Protein AF-A0A418REI9-F1 (afdb_monomer)

Structure (mmCIF, N/CA/C/O backbone):
data_AF-A0A418REI9-F1
#
_entry.id   AF-A0A418REI9-F1
#
loop_
_atom_site.group_PDB
_atom_site.id
_atom_site.type_symbol
_atom_site.label_atom_id
_atom_site.label_alt_id
_atom_site.label_comp_id
_atom_site.label_asym_id
_atom_site.label_entity_id
_atom_site.label_seq_id
_atom_site.pdbx_PDB_ins_code
_atom_site.Cartn_x
_atom_site.Cartn_y
_atom_site.Cartn_z
_atom_site.occupancy
_atom_site.B_iso_or_equiv
_atom_site.auth_seq_id
_atom_site.auth_comp_id
_atom_site.auth_asym_id
_atom_site.auth_atom_id
_atom_site.pdbx_PDB_model_num
ATOM 1 N N . MET A 1 1 ? 39.848 -43.692 53.794 1.00 42.53 1 MET A N 1
ATOM 2 C CA . MET A 1 1 ? 39.653 -43.831 52.337 1.00 42.53 1 MET A CA 1
ATOM 3 C C . MET A 1 1 ? 38.188 -43.567 52.005 1.00 42.53 1 MET A C 1
ATOM 5 O O . MET A 1 1 ? 37.319 -44.124 52.658 1.00 42.53 1 MET A O 1
ATOM 9 N N . THR A 1 2 ? 37.968 -42.652 51.052 1.00 46.50 2 THR A N 1
ATOM 10 C CA . THR A 1 2 ? 36.776 -42.473 50.189 1.00 46.50 2 THR A CA 1
ATOM 11 C C . THR A 1 2 ? 35.402 -42.199 50.816 1.00 46.50 2 THR A C 1
ATOM 13 O O . THR A 1 2 ? 34.506 -43.036 50.828 1.00 46.50 2 THR A O 1
ATOM 16 N N . ARG A 1 3 ? 35.209 -40.922 51.183 1.00 52.53 3 ARG A N 1
ATOM 17 C CA . ARG A 1 3 ? 33.958 -40.182 50.931 1.00 52.53 3 ARG A CA 1
ATOM 18 C C . ARG A 1 3 ? 33.770 -39.962 49.418 1.00 52.53 3 ARG A C 1
ATOM 20 O O . ARG A 1 3 ? 34.757 -39.899 48.692 1.00 52.53 3 ARG A O 1
ATOM 27 N N . ALA A 1 4 ? 32.522 -39.690 49.030 1.00 51.56 4 ALA A N 1
ATOM 28 C CA . ALA A 1 4 ? 32.040 -39.174 47.740 1.00 51.56 4 ALA A CA 1
ATOM 29 C C . ALA A 1 4 ? 31.560 -40.230 46.737 1.00 51.56 4 ALA A C 1
ATOM 31 O O . ALA A 1 4 ? 32.375 -40.956 46.179 1.00 51.56 4 ALA A O 1
ATOM 32 N N . ARG A 1 5 ? 30.244 -40.212 46.450 1.00 54.03 5 ARG A N 1
ATOM 33 C CA . ARG A 1 5 ? 29.691 -40.243 45.072 1.00 54.03 5 ARG A CA 1
ATOM 34 C C . ARG A 1 5 ? 28.157 -40.233 44.943 1.00 54.03 5 ARG A C 1
ATOM 36 O O . ARG A 1 5 ? 27.676 -40.532 43.861 1.00 54.03 5 ARG A O 1
ATOM 43 N N . LEU A 1 6 ? 27.368 -39.838 45.950 1.00 49.56 6 LEU A N 1
ATOM 44 C CA . LEU A 1 6 ? 25.900 -39.896 45.806 1.00 49.56 6 LEU A CA 1
ATOM 45 C C . LEU A 1 6 ? 25.127 -38.655 46.285 1.00 49.56 6 LEU A C 1
ATOM 47 O O . LEU A 1 6 ? 24.061 -38.775 46.867 1.00 49.56 6 LEU A O 1
ATOM 51 N N . THR A 1 7 ? 25.646 -37.450 46.044 1.00 49.22 7 THR A N 1
ATOM 52 C CA . THR A 1 7 ? 24.930 -36.190 46.371 1.00 49.22 7 THR A CA 1
ATOM 53 C C . THR A 1 7 ? 25.126 -35.072 45.339 1.00 49.22 7 THR A C 1
ATOM 55 O O . THR A 1 7 ? 24.867 -33.908 45.619 1.00 49.22 7 THR A O 1
ATOM 58 N N . ARG A 1 8 ? 25.574 -35.391 44.116 1.00 50.50 8 ARG A N 1
ATOM 59 C CA . ARG A 1 8 ? 25.941 -34.388 43.091 1.00 50.50 8 ARG A CA 1
ATOM 60 C C . ARG A 1 8 ? 25.057 -34.358 41.840 1.00 50.50 8 ARG A C 1
ATOM 62 O O . ARG A 1 8 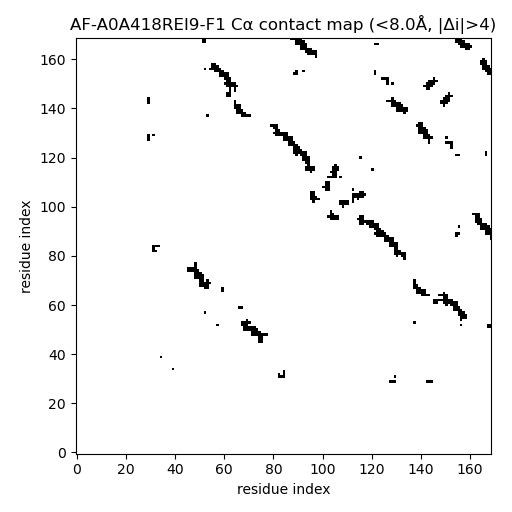? 25.503 -33.876 40.809 1.00 50.50 8 ARG A O 1
ATOM 69 N N . LEU A 1 9 ? 23.816 -34.836 41.913 1.00 48.09 9 LEU A N 1
ATOM 70 C CA . LEU A 1 9 ? 22.887 -34.757 40.772 1.00 48.09 9 LEU A CA 1
ATOM 71 C C . LEU A 1 9 ? 21.647 -33.887 41.018 1.00 48.09 9 LEU A C 1
ATOM 73 O O . LEU A 1 9 ? 20.873 -33.691 40.091 1.00 48.09 9 LEU A O 1
ATOM 77 N N . LEU A 1 10 ? 21.473 -33.307 42.213 1.00 49.09 10 LEU A N 1
ATOM 78 C CA . LEU A 1 10 ? 20.250 -32.568 42.554 1.00 49.09 10 LEU A CA 1
ATOM 79 C C . LEU A 1 10 ? 20.277 -31.021 42.508 1.00 49.09 10 LEU A C 1
ATOM 81 O O . LEU A 1 10 ? 19.183 -30.467 42.557 1.00 49.09 10 LEU A O 1
ATOM 85 N N . PRO A 1 11 ? 21.398 -30.271 42.370 1.00 47.00 11 PRO A N 1
ATOM 86 C CA . PRO A 1 11 ? 21.296 -28.809 42.279 1.00 47.00 11 PRO A CA 1
ATOM 87 C C . PRO A 1 11 ? 21.265 -28.273 40.835 1.00 47.00 11 PRO A C 1
ATOM 89 O O . PRO A 1 11 ? 21.085 -27.077 40.639 1.00 47.00 11 PRO A O 1
ATOM 92 N N . ALA A 1 12 ? 21.432 -29.119 39.812 1.00 48.00 12 ALA A N 1
ATOM 93 C CA . ALA A 1 12 ? 21.588 -28.659 38.426 1.00 48.00 12 ALA A CA 1
ATOM 94 C C . ALA A 1 12 ? 20.270 -28.492 37.639 1.00 48.00 12 ALA A C 1
ATOM 96 O O . ALA A 1 12 ? 20.302 -27.993 36.518 1.00 48.00 12 ALA A O 1
ATOM 97 N N . LEU A 1 13 ? 19.116 -28.885 38.195 1.00 48.16 13 LEU A N 1
ATOM 98 C CA . LEU A 1 13 ? 17.831 -28.784 37.485 1.00 48.16 13 LEU A CA 1
ATOM 99 C C . LEU A 1 13 ? 17.044 -27.495 37.787 1.00 48.16 13 LEU A C 1
ATOM 101 O O . LEU A 1 13 ? 16.195 -27.108 36.989 1.00 48.16 13 LEU A O 1
ATOM 105 N N . LEU A 1 14 ? 17.326 -26.804 38.899 1.00 46.84 14 LEU A N 1
ATOM 106 C CA . LEU A 1 14 ? 16.552 -25.626 39.316 1.00 46.84 14 LEU A CA 1
ATOM 107 C C . LEU A 1 14 ? 16.872 -24.289 38.609 1.00 46.84 14 LEU A C 1
ATOM 109 O O . LEU A 1 14 ? 15.955 -23.471 38.553 1.00 46.84 14 LEU A O 1
ATOM 113 N N . PRO A 1 15 ? 18.059 -24.016 38.021 1.00 47.47 15 PRO A N 1
ATOM 114 C CA . PRO A 1 15 ? 18.243 -22.770 37.273 1.00 47.47 15 PRO A CA 1
ATOM 115 C C . PRO A 1 15 ? 17.702 -22.851 35.833 1.00 47.47 15 PRO A C 1
ATOM 117 O O . PRO A 1 15 ? 17.542 -21.821 35.186 1.00 47.47 15 PRO A O 1
ATOM 120 N N . SER A 1 16 ? 17.362 -24.048 35.337 1.00 49.47 16 SER A N 1
ATOM 121 C CA . SER A 1 16 ? 16.859 -24.242 33.965 1.00 49.47 16 SER A CA 1
ATOM 122 C C . SER A 1 16 ? 15.339 -24.069 33.835 1.00 49.47 16 SER A C 1
ATOM 124 O O . SER A 1 16 ? 14.836 -23.939 32.724 1.00 49.47 16 SER A O 1
ATOM 126 N N . LEU A 1 17 ? 14.598 -24.036 34.953 1.00 47.28 17 LEU A N 1
ATOM 127 C CA . LEU A 1 17 ? 13.132 -23.907 34.957 1.00 47.28 17 LEU A CA 1
ATOM 128 C C . LEU A 1 17 ? 12.639 -22.450 35.077 1.00 47.28 17 LEU A C 1
ATOM 130 O O . LEU A 1 17 ? 11.457 -22.194 34.884 1.00 47.28 17 LEU A O 1
ATOM 134 N N . MET A 1 18 ? 13.521 -21.482 35.360 1.00 49.53 18 MET A N 1
ATOM 135 C CA . MET A 1 18 ? 13.133 -20.069 35.528 1.00 49.53 18 MET A CA 1
ATOM 136 C C . MET A 1 18 ? 13.389 -19.177 34.302 1.00 49.53 18 MET A C 1
ATOM 138 O O . MET A 1 18 ? 12.994 -18.015 34.314 1.00 49.53 18 MET A O 1
ATOM 142 N N . LEU A 1 19 ? 13.982 -19.700 33.221 1.00 47.66 19 LEU A N 1
ATOM 143 C CA . LEU A 1 19 ? 14.200 -18.935 31.980 1.00 47.66 19 LEU A CA 1
ATOM 144 C C . LEU A 1 19 ? 13.020 -19.022 30.988 1.00 47.66 19 LEU A C 1
ATOM 146 O O . LEU A 1 19 ? 13.070 -18.439 29.911 1.00 47.66 19 LEU A O 1
ATOM 150 N N . SER A 1 20 ? 11.938 -19.725 31.337 1.00 45.47 20 SER A N 1
ATOM 151 C CA . SER A 1 20 ? 10.778 -19.936 30.458 1.00 45.47 20 SER A CA 1
ATOM 152 C C . SER A 1 20 ? 9.572 -19.024 30.736 1.00 45.47 20 SER A C 1
ATOM 154 O O . SER A 1 20 ? 8.597 -19.088 29.993 1.00 45.47 20 SER A O 1
ATOM 156 N N . LEU A 1 21 ? 9.616 -18.135 31.740 1.00 51.16 21 LEU A N 1
ATOM 157 C CA . LEU A 1 21 ? 8.479 -17.260 32.102 1.00 51.16 21 LEU A CA 1
ATOM 158 C C . LEU A 1 21 ? 8.461 -15.877 31.410 1.00 51.16 21 LEU A C 1
ATOM 160 O O . LEU A 1 21 ? 7.684 -15.008 31.791 1.00 51.16 21 LEU A O 1
ATOM 164 N N . GLY A 1 22 ? 9.296 -15.650 30.393 1.00 52.91 22 GLY A N 1
ATOM 165 C CA . GLY A 1 22 ? 9.504 -14.314 29.813 1.00 52.91 22 GLY A CA 1
ATOM 166 C C . GLY A 1 22 ? 8.855 -14.023 28.458 1.00 52.91 22 GLY A C 1
ATOM 167 O O . GLY A 1 22 ? 9.092 -12.948 27.916 1.00 52.91 22 GLY A O 1
ATOM 168 N N . LEU A 1 23 ? 8.083 -14.937 27.868 1.00 54.94 23 LEU A N 1
ATOM 169 C CA . LEU A 1 23 ? 7.490 -14.701 26.549 1.00 54.94 23 LEU A CA 1
ATOM 170 C C . LEU A 1 23 ? 5.994 -14.411 26.689 1.00 54.94 23 LEU A C 1
ATOM 172 O O . LEU A 1 23 ? 5.218 -15.351 26.871 1.00 54.94 23 LEU A O 1
ATOM 176 N N . PRO A 1 24 ? 5.534 -13.156 26.525 1.00 48.47 24 PRO A N 1
ATOM 177 C CA . PRO A 1 24 ? 4.168 -12.941 26.091 1.00 48.47 24 PRO A CA 1
ATOM 178 C C . PRO A 1 24 ? 4.073 -13.448 24.646 1.00 48.47 24 PRO A C 1
ATOM 180 O O . PRO A 1 24 ? 4.185 -12.688 23.688 1.00 48.47 24 PRO A O 1
ATOM 183 N N . ALA A 1 25 ? 3.865 -14.753 24.472 1.00 51.84 25 ALA A N 1
ATOM 184 C CA . ALA A 1 25 ? 3.440 -15.334 23.205 1.00 51.84 25 ALA A CA 1
ATOM 185 C C . ALA A 1 25 ? 1.951 -15.025 23.002 1.00 51.84 25 ALA A C 1
ATOM 187 O O . ALA A 1 25 ? 1.102 -15.909 22.920 1.00 51.84 25 ALA A O 1
ATOM 188 N N . ALA A 1 26 ? 1.618 -13.737 22.937 1.00 52.72 26 ALA A N 1
ATOM 189 C CA . ALA A 1 26 ? 0.337 -13.294 22.434 1.00 52.72 26 ALA A CA 1
ATOM 190 C C . ALA A 1 26 ? 0.407 -13.356 20.904 1.00 52.72 26 ALA A C 1
ATOM 192 O O . ALA A 1 26 ? 0.491 -12.332 20.229 1.00 52.72 26 ALA A O 1
ATOM 193 N N . ALA A 1 27 ? 0.360 -14.570 20.350 1.00 48.25 27 ALA A N 1
ATOM 194 C CA . ALA A 1 27 ? -0.116 -14.760 18.988 1.00 48.25 27 ALA A CA 1
ATOM 195 C C . ALA A 1 27 ? -1.613 -14.415 18.997 1.00 48.25 27 ALA A C 1
ATOM 197 O O . ALA A 1 27 ? -2.473 -15.289 19.029 1.00 48.25 27 ALA A O 1
ATOM 198 N N . GLN A 1 28 ? -1.934 -13.122 19.094 1.00 54.09 28 GLN A N 1
ATOM 199 C CA . GLN A 1 28 ? -3.308 -12.673 18.966 1.00 54.09 28 GLN A CA 1
ATOM 200 C C . GLN A 1 28 ? -3.672 -12.886 17.511 1.00 54.09 28 GLN A C 1
ATOM 202 O O . GLN A 1 28 ? -3.188 -12.182 16.623 1.00 54.09 28 GLN A O 1
ATOM 207 N N . THR A 1 29 ? -4.478 -13.914 17.265 1.00 55.50 29 THR A N 1
ATOM 208 C CA . THR A 1 29 ? -5.113 -14.099 15.975 1.00 55.50 29 THR A CA 1
ATOM 209 C C . THR A 1 29 ? -5.794 -12.780 15.641 1.00 55.50 29 THR A C 1
ATOM 211 O O . THR A 1 29 ? -6.635 -12.307 16.405 1.00 55.50 29 THR A O 1
ATOM 214 N N . ILE A 1 30 ? -5.409 -12.165 14.520 1.00 58.84 30 ILE A N 1
ATOM 215 C CA . ILE A 1 30 ? -6.208 -11.104 13.905 1.00 58.84 30 ILE A CA 1
ATOM 216 C C . ILE A 1 30 ? -7.464 -11.790 13.395 1.00 58.84 30 ILE A C 1
ATOM 218 O O . ILE A 1 30 ? -7.576 -12.151 12.225 1.00 58.84 30 ILE A O 1
ATOM 222 N N . CYS A 1 31 ? -8.367 -12.082 14.317 1.00 58.59 31 CYS A N 1
ATOM 223 C CA . CYS A 1 31 ? -9.742 -12.319 13.986 1.00 58.59 31 CYS A CA 1
ATOM 224 C C . CYS A 1 31 ? -10.298 -10.922 13.763 1.00 58.59 31 CYS A C 1
ATOM 226 O O . CYS A 1 31 ? -10.528 -10.169 14.709 1.00 58.59 31 CYS A O 1
ATOM 228 N N . ALA A 1 32 ? -10.495 -10.565 12.498 1.00 52.31 32 ALA A N 1
ATOM 229 C CA . ALA A 1 32 ? -11.594 -9.667 12.214 1.00 52.31 32 ALA A CA 1
ATOM 230 C C . ALA A 1 32 ? -12.849 -10.248 12.874 1.00 52.31 32 ALA A C 1
ATOM 232 O O . ALA A 1 32 ? -12.970 -11.469 13.003 1.00 52.31 32 ALA A O 1
ATOM 233 N N . GLN A 1 33 ? -13.785 -9.395 13.260 1.00 61.97 33 GLN A N 1
ATOM 234 C CA . GLN A 1 33 ? -15.138 -9.833 13.561 1.00 61.97 33 GLN A CA 1
ATOM 235 C C . GLN A 1 33 ? -15.965 -9.585 12.293 1.00 61.97 33 GLN A C 1
ATOM 237 O O . GLN A 1 33 ? -16.669 -8.573 12.222 1.00 61.97 33 GLN A O 1
ATOM 242 N N . PRO A 1 34 ? -15.818 -10.411 11.228 1.00 54.28 34 PRO A N 1
ATOM 243 C CA . PRO A 1 34 ? -16.649 -10.258 10.047 1.00 54.2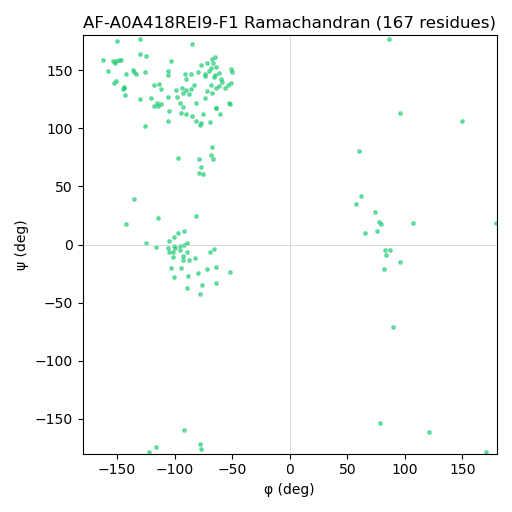8 34 PRO A CA 1
ATOM 244 C C . PRO A 1 34 ? -18.103 -10.334 10.500 1.00 54.28 34 PRO A C 1
ATOM 246 O O . PRO A 1 34 ? -18.453 -11.178 11.324 1.00 54.28 34 PRO A O 1
ATOM 249 N N . ALA A 1 35 ? -18.922 -9.411 9.998 1.00 53.28 35 ALA A N 1
ATOM 250 C CA . ALA A 1 35 ? -20.306 -9.253 10.426 1.00 53.28 35 ALA A CA 1
ATOM 251 C C . ALA A 1 35 ? -20.481 -8.883 11.915 1.00 53.28 35 ALA A C 1
ATOM 253 O O . ALA A 1 35 ? -21.418 -9.353 12.555 1.00 53.28 35 ALA A O 1
ATOM 254 N N . ALA A 1 36 ? -19.667 -7.974 12.474 1.00 54.78 36 ALA A N 1
ATOM 255 C CA . ALA A 1 36 ? -19.993 -7.341 13.763 1.00 54.78 36 ALA A CA 1
ATOM 256 C C . ALA A 1 36 ? -21.415 -6.728 13.787 1.00 54.78 36 ALA A C 1
ATOM 258 O O . ALA A 1 36 ? -22.022 -6.616 14.847 1.00 54.78 36 ALA A O 1
ATOM 259 N N . THR A 1 37 ? -21.959 -6.394 12.612 1.00 57.28 37 THR A N 1
ATOM 260 C CA . THR A 1 37 ? -23.332 -5.920 12.383 1.00 57.28 37 THR A CA 1
ATOM 261 C C . THR A 1 37 ? -24.297 -6.994 11.847 1.00 57.28 37 THR A C 1
ATOM 263 O O . THR A 1 37 ? -25.444 -6.680 11.540 1.00 57.28 37 THR A O 1
ATOM 266 N N . GLY A 1 38 ? -23.878 -8.261 11.756 1.00 63.03 38 GLY A N 1
ATOM 267 C CA . GLY A 1 38 ? -24.662 -9.374 11.205 1.00 63.03 38 GLY A CA 1
ATOM 268 C C . GLY A 1 38 ? -24.561 -9.536 9.681 1.00 63.03 38 GLY A C 1
ATOM 269 O O . GLY A 1 38 ? -23.892 -8.766 8.989 1.00 63.03 38 GLY A O 1
ATOM 270 N N . ASN A 1 39 ? -25.203 -10.583 9.146 1.00 68.44 39 ASN A N 1
ATOM 271 C CA . ASN A 1 39 ? -25.322 -10.776 7.699 1.00 68.44 39 ASN A CA 1
ATOM 272 C C . ASN A 1 39 ? -26.141 -9.628 7.103 1.00 68.44 39 ASN A C 1
ATOM 274 O O . ASN A 1 39 ? -27.327 -9.484 7.397 1.00 68.44 39 ASN A O 1
ATOM 278 N N . VAL A 1 40 ? -25.525 -8.849 6.219 1.00 69.50 40 VAL A N 1
ATOM 279 C CA . VAL A 1 40 ? -26.229 -7.800 5.484 1.00 69.50 40 VAL A CA 1
ATOM 280 C C . VAL A 1 40 ? -26.876 -8.436 4.252 1.00 69.50 40 VAL A C 1
ATOM 282 O O . VAL A 1 40 ? -26.187 -8.895 3.341 1.00 69.50 40 VAL A O 1
ATOM 285 N N . GLY A 1 41 ? -28.207 -8.522 4.242 1.00 77.38 41 GLY A N 1
ATOM 286 C CA . GLY A 1 41 ? -28.976 -8.922 3.062 1.00 77.38 41 GLY A CA 1
ATOM 287 C C . GLY A 1 41 ? -29.077 -7.780 2.047 1.00 77.38 41 GLY A C 1
ATOM 288 O O . GLY A 1 41 ? -29.009 -6.612 2.418 1.00 77.38 41 GLY A O 1
ATOM 289 N N . GLY A 1 42 ? -29.256 -8.104 0.763 1.00 79.19 42 GLY A N 1
ATOM 290 C CA . GLY A 1 42 ? -29.500 -7.090 -0.273 1.00 79.19 42 GLY A CA 1
ATOM 291 C C . GLY A 1 42 ? -28.273 -6.266 -0.676 1.00 79.19 42 GLY A C 1
ATOM 292 O O . GLY A 1 42 ? -28.425 -5.128 -1.109 1.00 79.19 42 GLY A O 1
ATOM 293 N N . LEU A 1 43 ? -27.061 -6.819 -0.549 1.00 80.00 43 LEU A N 1
ATOM 294 C CA . LEU A 1 43 ? -25.847 -6.182 -1.065 1.00 80.00 43 LEU A CA 1
ATOM 295 C C . LEU A 1 43 ? -25.951 -6.010 -2.588 1.00 80.00 43 LEU A C 1
ATOM 297 O O . LEU A 1 43 ? -25.926 -6.983 -3.341 1.00 80.00 43 LEU A O 1
ATOM 301 N N . THR A 1 44 ? -26.044 -4.764 -3.041 1.00 82.56 44 THR A N 1
ATOM 302 C CA . THR A 1 44 ? -26.033 -4.394 -4.461 1.00 82.56 44 THR A CA 1
ATOM 303 C C . THR A 1 44 ? -24.945 -3.361 -4.725 1.00 82.56 44 THR A C 1
ATOM 305 O O . THR A 1 44 ? -24.675 -2.516 -3.874 1.00 82.56 44 THR A O 1
ATOM 308 N N . GLY A 1 45 ? -24.354 -3.376 -5.920 1.00 86.44 45 GLY A N 1
ATOM 309 C CA . GLY A 1 45 ? -23.329 -2.404 -6.307 1.00 86.44 45 GLY A CA 1
ATOM 310 C C . GLY A 1 45 ? -21.942 -2.704 -5.725 1.00 86.44 45 GLY A C 1
ATOM 311 O O . GLY A 1 45 ? -21.583 -3.857 -5.496 1.00 86.44 45 GLY A O 1
ATOM 312 N N . VAL A 1 46 ? -21.124 -1.661 -5.548 1.00 86.38 46 VAL A N 1
ATOM 313 C CA . VAL A 1 46 ? -19.754 -1.779 -5.021 1.00 86.38 46 VAL A CA 1
ATOM 3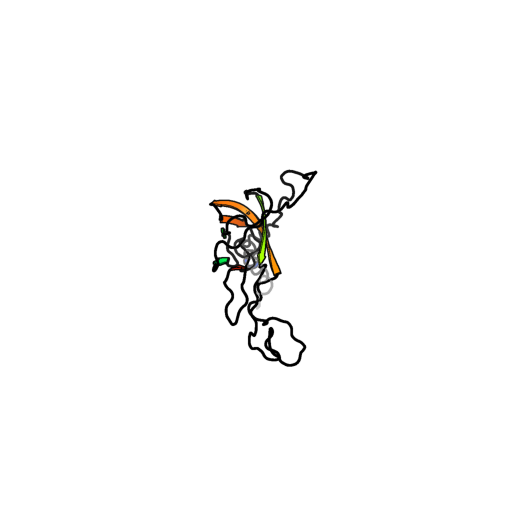14 C C . VAL A 1 46 ? -19.787 -1.643 -3.503 1.00 86.38 46 VAL A C 1
ATOM 316 O O . VAL A 1 46 ? -20.077 -0.567 -2.993 1.00 86.38 46 VAL A O 1
ATOM 319 N N . VAL A 1 47 ? -19.473 -2.729 -2.799 1.00 87.44 47 VAL A N 1
ATOM 320 C CA . VAL A 1 47 ? -19.621 -2.816 -1.336 1.00 87.44 47 VAL A CA 1
ATOM 321 C C . VAL A 1 47 ? -18.396 -2.334 -0.554 1.00 87.44 47 VAL A C 1
ATOM 323 O O . VAL A 1 47 ? -18.537 -1.859 0.566 1.00 87.44 47 VAL A O 1
ATOM 326 N N . ASN A 1 48 ? -17.197 -2.418 -1.135 1.00 88.75 48 ASN A N 1
ATOM 327 C CA . ASN A 1 48 ? -15.967 -1.942 -0.503 1.00 88.75 48 ASN A CA 1
ATOM 328 C C . ASN A 1 48 ? -15.679 -0.487 -0.876 1.00 88.75 48 ASN A C 1
ATOM 330 O O . ASN A 1 48 ? -15.923 -0.069 -2.010 1.00 88.75 48 ASN A O 1
ATOM 334 N N . THR A 1 49 ? -15.091 0.252 0.059 1.00 92.38 49 THR A N 1
ATOM 335 C CA . THR A 1 49 ? -14.493 1.569 -0.182 1.00 92.38 49 THR A CA 1
ATOM 336 C C . THR A 1 49 ? -13.007 1.395 -0.501 1.00 92.38 49 THR A C 1
ATOM 338 O O . THR A 1 49 ? -12.298 0.693 0.218 1.00 92.38 49 THR A O 1
ATOM 341 N N . TYR A 1 50 ? -12.527 2.015 -1.578 1.00 93.62 50 TYR A N 1
ATOM 342 C CA . TYR A 1 50 ? -11.145 1.899 -2.045 1.00 93.62 50 TYR A CA 1
ATOM 343 C C . TYR A 1 50 ? -10.412 3.225 -1.865 1.00 93.62 50 TYR A C 1
ATOM 345 O O . TYR A 1 50 ? -10.791 4.250 -2.446 1.00 93.62 50 TYR A O 1
ATOM 353 N N . TYR A 1 51 ? -9.331 3.170 -1.097 1.00 94.94 51 TYR A N 1
ATOM 354 C CA . TYR A 1 51 ? -8.458 4.297 -0.804 1.00 94.94 51 TYR A CA 1
ATOM 355 C C . TYR A 1 51 ? -7.098 4.065 -1.472 1.00 94.94 51 TYR A C 1
ATOM 357 O O . TYR A 1 51 ? -6.584 2.954 -1.382 1.00 94.94 51 TYR A O 1
ATOM 365 N N . PRO A 1 52 ? -6.524 5.062 -2.163 1.00 95.62 52 PRO A N 1
ATOM 366 C CA . PRO A 1 52 ? -5.156 4.996 -2.656 1.00 95.62 52 PRO A CA 1
ATOM 367 C C . PRO A 1 52 ? -4.169 5.439 -1.565 1.00 95.62 52 PRO A C 1
ATOM 369 O O . PRO A 1 52 ? -4.565 6.018 -0.552 1.00 95.62 52 PRO A O 1
ATOM 372 N N . ALA A 1 53 ? -2.873 5.282 -1.818 1.00 95.88 53 ALA A N 1
ATOM 373 C CA . ALA A 1 53 ? -1.831 5.988 -1.079 1.00 95.88 53 ALA A CA 1
ATOM 374 C C . ALA A 1 53 ? -2.086 7.517 -0.984 1.00 95.88 53 ALA A C 1
ATOM 376 O O . ALA A 1 53 ? -2.654 8.111 -1.909 1.00 95.88 53 ALA A O 1
ATOM 377 N N . PRO A 1 54 ? -1.654 8.181 0.108 1.00 95.12 54 PRO A N 1
ATOM 378 C CA . PRO A 1 54 ? -1.965 9.591 0.365 1.00 95.12 54 PRO A CA 1
ATOM 379 C C . PRO A 1 54 ? -1.214 10.566 -0.549 1.00 95.12 54 PRO A C 1
ATOM 381 O O . PRO A 1 54 ? -1.647 11.703 -0.725 1.00 95.12 54 PRO A O 1
ATOM 384 N N . SER A 1 55 ? -0.096 10.144 -1.140 1.00 93.94 55 SER A N 1
ATOM 385 C CA . SER A 1 55 ? 0.662 10.948 -2.094 1.00 93.94 55 SER A CA 1
ATOM 386 C C . SER A 1 55 ? 1.387 10.072 -3.120 1.00 93.94 55 SER A C 1
ATOM 388 O O . SER A 1 55 ? 1.357 8.835 -3.063 1.00 93.94 55 SER A O 1
ATOM 390 N N . ALA A 1 56 ? 2.024 10.730 -4.092 1.00 88.31 56 ALA A N 1
ATOM 391 C CA . ALA A 1 56 ? 2.803 10.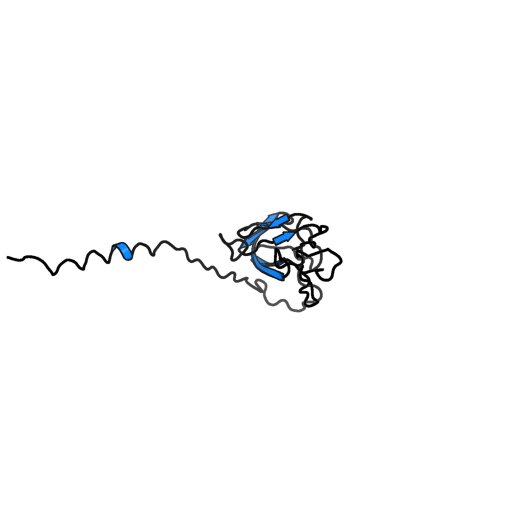059 -5.123 1.00 88.31 56 ALA A CA 1
ATOM 392 C C . ALA A 1 56 ? 4.019 9.322 -4.556 1.00 88.31 56 ALA A C 1
ATOM 394 O O . ALA A 1 56 ? 4.316 8.267 -5.091 1.00 88.31 56 ALA A O 1
ATOM 395 N N . ASP A 1 57 ? 4.649 9.835 -3.492 1.00 91.75 57 ASP A N 1
ATOM 396 C CA . ASP A 1 57 ? 5.814 9.238 -2.834 1.00 91.75 57 ASP A CA 1
ATOM 397 C C . ASP A 1 57 ? 5.530 9.065 -1.338 1.00 91.75 57 ASP A C 1
ATOM 399 O O . ASP A 1 57 ? 5.532 10.018 -0.558 1.00 91.75 57 ASP A O 1
ATOM 403 N N . THR A 1 58 ? 5.215 7.840 -0.926 1.00 94.94 58 THR A N 1
ATOM 404 C CA . THR A 1 58 ? 4.953 7.493 0.480 1.00 94.94 58 THR A CA 1
ATOM 405 C C . THR A 1 58 ? 5.295 6.035 0.722 1.00 94.94 58 THR A C 1
ATOM 407 O O . THR A 1 58 ? 4.908 5.174 -0.065 1.00 94.94 58 THR A O 1
ATOM 410 N N . THR A 1 59 ? 5.915 5.745 1.864 1.00 95.12 59 THR A N 1
ATOM 411 C CA . THR A 1 59 ? 6.209 4.377 2.294 1.00 95.12 59 THR A CA 1
ATOM 412 C C . THR A 1 59 ? 5.547 4.086 3.634 1.00 95.12 59 THR A C 1
ATOM 414 O O . THR A 1 59 ? 5.773 4.799 4.609 1.00 95.12 59 THR A O 1
ATOM 417 N N . LEU A 1 60 ? 4.766 3.009 3.692 1.00 96.19 60 LEU A N 1
ATOM 418 C CA . LEU A 1 60 ? 4.350 2.382 4.943 1.00 96.19 60 LEU A CA 1
ATOM 419 C C . LEU A 1 60 ? 5.327 1.251 5.233 1.00 96.19 60 LEU A C 1
ATOM 421 O O . LEU A 1 60 ? 5.382 0.279 4.487 1.00 96.19 60 LEU A O 1
ATOM 425 N N . ASN A 1 61 ? 6.121 1.385 6.290 1.00 96.56 61 ASN A N 1
ATOM 426 C CA . ASN A 1 61 ? 7.122 0.382 6.638 1.00 96.56 61 ASN A CA 1
ATOM 427 C C . ASN A 1 61 ? 6.491 -0.813 7.361 1.00 96.56 61 ASN A C 1
ATOM 429 O O . ASN A 1 61 ? 5.555 -0.648 8.151 1.00 96.56 61 ASN A O 1
ATOM 433 N N . ALA A 1 62 ? 7.069 -2.000 7.166 1.00 96.38 62 ALA A N 1
ATOM 434 C CA . ALA A 1 62 ? 6.819 -3.134 8.048 1.00 96.38 62 ALA A CA 1
ATOM 435 C C . ALA A 1 62 ? 7.027 -2.728 9.523 1.00 96.38 62 ALA A C 1
ATOM 437 O O . ALA A 1 62 ? 7.940 -1.973 9.860 1.00 96.38 62 ALA A O 1
ATOM 438 N N . GLY A 1 63 ? 6.149 -3.204 10.402 1.00 97.31 63 GLY A N 1
ATOM 439 C CA . GLY A 1 63 ? 6.078 -2.829 11.813 1.00 97.31 63 GLY A CA 1
ATOM 440 C C . GLY A 1 63 ? 5.295 -1.543 12.099 1.00 97.31 63 GLY A C 1
ATOM 441 O O . GLY A 1 63 ? 5.002 -1.283 13.263 1.00 97.31 63 GLY A O 1
ATOM 442 N N . SER A 1 64 ? 4.897 -0.757 11.086 1.00 97.31 64 SER A N 1
ATOM 443 C CA . SER A 1 64 ? 4.050 0.422 11.317 1.00 97.31 64 SER A CA 1
ATOM 444 C C . SER A 1 64 ? 2.683 0.013 11.866 1.00 97.31 64 SER A C 1
ATOM 446 O O . SER A 1 64 ? 2.045 -0.901 11.348 1.00 97.31 64 SER A O 1
ATOM 448 N N . THR A 1 65 ? 2.209 0.703 12.898 1.00 97.25 65 THR A N 1
ATOM 449 C CA . THR A 1 65 ? 0.837 0.577 13.418 1.00 97.25 65 THR A CA 1
ATOM 450 C C . THR A 1 65 ? -0.059 1.722 12.962 1.00 97.25 65 THR A C 1
ATOM 452 O O . THR A 1 65 ? -1.262 1.678 13.186 1.00 97.25 65 THR A O 1
ATOM 455 N N . THR A 1 66 ? 0.500 2.726 12.287 1.00 97.25 66 THR A N 1
ATOM 456 C CA . THR A 1 66 ? -0.255 3.819 11.674 1.00 97.25 66 THR A CA 1
ATOM 457 C C . THR A 1 66 ? -0.279 3.615 10.168 1.00 97.25 66 THR A C 1
ATOM 459 O O . THR A 1 66 ? 0.771 3.458 9.537 1.00 97.25 66 THR A O 1
ATOM 462 N N . VAL A 1 67 ? -1.479 3.623 9.595 1.00 97.19 67 VAL A N 1
ATOM 463 C CA . VAL A 1 67 ? -1.708 3.525 8.153 1.00 97.19 67 VAL A CA 1
ATOM 464 C C . VAL A 1 67 ? -2.330 4.826 7.680 1.00 97.19 67 VAL A C 1
ATOM 466 O O . VAL A 1 67 ? -3.400 5.216 8.149 1.00 97.19 67 VAL A O 1
ATOM 469 N N . THR A 1 68 ? -1.658 5.479 6.738 1.00 96.56 68 THR A N 1
ATOM 470 C CA . THR A 1 68 ? -2.145 6.682 6.067 1.00 96.56 68 THR A CA 1
ATOM 471 C C . THR A 1 68 ? -2.586 6.368 4.641 1.00 96.56 68 THR A C 1
ATOM 473 O O . THR A 1 68 ? -2.035 5.489 3.979 1.00 96.56 68 THR A O 1
ATOM 476 N N . PHE A 1 69 ? -3.612 7.071 4.173 1.00 95.50 69 PHE A N 1
ATOM 477 C CA . PHE A 1 69 ? -4.250 6.860 2.877 1.00 95.50 69 PHE A CA 1
ATOM 478 C C . PHE A 1 69 ? -4.901 8.152 2.372 1.00 95.50 69 PHE A C 1
ATOM 480 O O . PHE A 1 69 ? -5.167 9.084 3.130 1.00 95.50 69 PHE A O 1
ATOM 487 N N . GLY A 1 70 ? -5.111 8.224 1.060 1.00 95.25 70 GLY A N 1
ATOM 488 C CA . GLY A 1 70 ? -5.711 9.366 0.382 1.00 95.25 70 GLY A CA 1
ATOM 489 C C . GLY A 1 70 ? -7.231 9.419 0.522 1.00 95.25 70 GLY A C 1
ATOM 490 O O . GLY A 1 70 ? -7.852 8.651 1.254 1.00 95.25 70 GLY A O 1
ATOM 491 N N . SER A 1 71 ? -7.856 10.333 -0.217 1.00 92.56 71 SER A N 1
ATOM 492 C CA . SER A 1 71 ? -9.315 10.400 -0.308 1.00 92.56 71 SER A CA 1
ATOM 493 C C . SER A 1 71 ? -9.896 9.177 -1.027 1.00 92.56 71 SER A C 1
ATOM 495 O O . SER A 1 71 ? -9.221 8.515 -1.818 1.00 92.56 71 SER A O 1
ATOM 497 N N . VAL A 1 72 ? -11.172 8.878 -0.755 1.00 91.62 72 VAL A N 1
ATOM 498 C CA . VAL A 1 72 ? -11.898 7.784 -1.418 1.00 91.62 72 VAL A CA 1
ATOM 499 C C . VAL A 1 72 ? -11.782 7.943 -2.931 1.00 91.62 72 VAL A C 1
ATOM 501 O O . VAL A 1 72 ? -12.204 8.953 -3.491 1.00 91.62 72 VAL A O 1
ATOM 504 N N . ARG A 1 73 ? -11.240 6.924 -3.601 1.00 87.19 73 ARG A N 1
ATOM 505 C CA . ARG A 1 73 ? -11.120 6.915 -5.063 1.00 87.19 73 ARG A CA 1
ATOM 506 C C . ARG A 1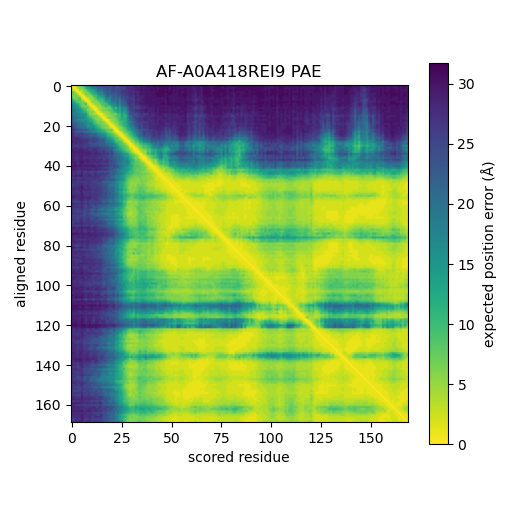 73 ? -12.352 6.315 -5.727 1.00 87.19 73 ARG A C 1
ATOM 508 O O . ARG A 1 73 ? -12.740 6.734 -6.813 1.00 87.19 73 ARG A O 1
ATOM 515 N N . ARG A 1 74 ? -12.926 5.284 -5.105 1.00 90.38 74 ARG A N 1
ATOM 516 C CA . ARG A 1 74 ? -14.085 4.535 -5.604 1.00 90.38 74 ARG A CA 1
ATOM 517 C C . ARG A 1 74 ? -14.721 3.752 -4.462 1.00 90.38 74 ARG A C 1
ATOM 519 O O . ARG A 1 74 ? -14.030 3.399 -3.513 1.00 90.38 74 ARG A O 1
ATOM 526 N N . GLY A 1 75 ? -15.987 3.382 -4.611 1.00 89.50 75 GLY A N 1
ATOM 527 C CA . GLY A 1 75 ? -16.623 2.379 -3.763 1.00 89.50 75 GLY A CA 1
ATOM 528 C C . GLY A 1 75 ? -17.834 2.894 -3.009 1.00 89.50 75 GLY A C 1
ATOM 529 O O . GLY A 1 75 ? -18.418 3.906 -3.397 1.00 89.50 75 GLY A O 1
ATOM 530 N N . ALA A 1 76 ? -18.207 2.171 -1.957 1.00 85.75 76 ALA A N 1
ATOM 531 C CA . ALA A 1 76 ? -19.265 2.585 -1.047 1.00 85.75 76 ALA A CA 1
ATOM 532 C C . ALA A 1 76 ? -18.890 3.886 -0.314 1.00 85.75 76 ALA A C 1
ATOM 534 O O . ALA A 1 76 ? -17.718 4.171 -0.080 1.00 85.75 76 ALA A O 1
ATOM 535 N N . ALA A 1 77 ? -19.887 4.670 0.098 1.00 80.69 77 ALA A N 1
ATOM 536 C CA . ALA A 1 77 ? -19.685 5.878 0.905 1.00 80.69 77 ALA A CA 1
ATOM 537 C C . ALA A 1 77 ? -19.519 5.573 2.411 1.00 80.69 77 ALA A C 1
ATOM 539 O O . ALA A 1 77 ? -19.811 6.418 3.255 1.00 80.69 77 ALA A O 1
ATOM 540 N N . GLN A 1 78 ? -19.080 4.359 2.757 1.00 83.62 78 GLN A N 1
ATOM 541 C CA . GLN A 1 78 ? -18.888 3.951 4.143 1.00 83.62 78 GLN A CA 1
ATOM 542 C C . GLN A 1 78 ? -17.539 4.468 4.647 1.00 83.62 78 GLN A C 1
ATOM 544 O O . GLN A 1 78 ? -16.493 4.156 4.071 1.00 83.62 78 GLN A O 1
ATOM 549 N N . ALA A 1 79 ? -17.578 5.259 5.718 1.00 86.31 79 ALA A N 1
ATOM 550 C CA . ALA A 1 79 ? -16.383 5.708 6.417 1.00 86.31 79 ALA A CA 1
ATOM 551 C C . ALA A 1 79 ? -15.773 4.565 7.240 1.00 86.31 79 ALA A C 1
ATOM 553 O O . ALA A 1 79 ? -16.504 3.738 7.788 1.00 86.31 79 ALA A O 1
ATOM 554 N N . ILE A 1 80 ? -14.442 4.563 7.343 1.00 90.44 80 ILE A N 1
ATOM 555 C CA . ILE A 1 80 ? -13.701 3.620 8.184 1.00 90.44 80 ILE A CA 1
ATOM 556 C C . ILE A 1 80 ? -13.983 3.915 9.661 1.00 90.44 80 ILE A C 1
ATOM 558 O O . ILE A 1 80 ? -13.949 5.073 10.083 1.00 90.44 80 ILE A O 1
ATOM 562 N N . ALA A 1 81 ? -14.201 2.866 10.448 1.00 90.19 81 ALA A N 1
ATOM 563 C CA . ALA A 1 81 ? -14.394 2.907 11.890 1.00 90.19 81 ALA A CA 1
ATOM 564 C C . ALA A 1 81 ? -13.485 1.901 12.619 1.00 90.19 81 ALA A C 1
ATOM 566 O O . ALA A 1 81 ? -12.929 0.971 12.033 1.00 90.19 81 ALA A O 1
ATOM 567 N N . ALA A 1 82 ? -13.326 2.081 13.933 1.00 90.44 82 ALA A N 1
ATOM 568 C CA . ALA A 1 82 ? -12.659 1.085 14.767 1.00 90.44 82 ALA A CA 1
ATOM 569 C C . ALA A 1 82 ? -13.433 -0.245 14.742 1.00 90.44 82 ALA A C 1
ATOM 571 O O . ALA A 1 82 ? -14.657 -0.258 14.844 1.00 90.44 82 ALA A O 1
ATOM 572 N N . GLY A 1 83 ? -12.707 -1.356 14.623 1.00 87.56 83 GLY A N 1
ATOM 573 C CA . GLY A 1 83 ? -13.258 -2.700 14.436 1.00 87.56 83 GLY A CA 1
ATOM 574 C C . GLY A 1 83 ? -13.321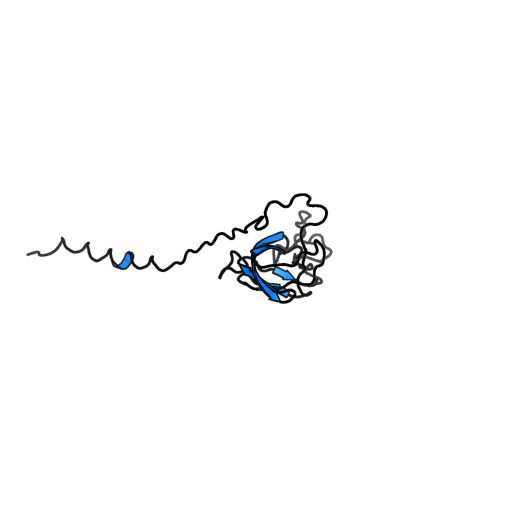 -3.156 12.976 1.00 87.56 83 GLY A C 1
ATOM 575 O O . GLY A 1 83 ? -13.441 -4.359 12.738 1.00 87.56 83 GLY A O 1
ATOM 576 N N . ASP A 1 84 ? -13.172 -2.244 12.010 1.00 88.94 84 ASP A N 1
ATOM 577 C CA . ASP A 1 84 ? -13.168 -2.599 10.591 1.00 88.94 84 ASP A CA 1
ATOM 578 C C . ASP A 1 84 ? -11.966 -3.471 10.223 1.00 88.94 84 ASP A C 1
ATOM 580 O O . ASP A 1 84 ? -10.854 -3.304 10.737 1.00 88.94 84 ASP A O 1
ATOM 584 N N . LEU A 1 85 ? -12.193 -4.378 9.273 1.00 89.69 85 LEU A N 1
ATOM 585 C CA . LEU A 1 85 ? -11.145 -5.139 8.610 1.00 89.69 85 LEU A CA 1
ATOM 586 C C . LEU A 1 85 ? -10.760 -4.446 7.305 1.00 89.69 85 LEU A C 1
ATOM 588 O O . LEU A 1 85 ? -11.592 -4.299 6.409 1.00 89.69 85 LEU A O 1
ATOM 592 N N . LEU A 1 86 ? -9.486 -4.093 7.172 1.00 92.75 86 LEU A N 1
ATOM 593 C CA . LEU A 1 86 ? -8.922 -3.556 5.940 1.00 92.75 86 LEU A CA 1
ATOM 594 C C . LEU A 1 86 ? -8.053 -4.607 5.255 1.00 92.75 86 LEU A C 1
ATOM 596 O O . LEU A 1 86 ? -7.402 -5.421 5.913 1.00 92.75 86 LEU A O 1
ATOM 600 N N . VAL A 1 87 ? -8.007 -4.536 3.926 1.00 94.62 87 VAL A N 1
ATOM 601 C CA . VAL A 1 87 ? -6.967 -5.176 3.118 1.00 94.62 87 VAL A CA 1
ATOM 602 C C . VAL A 1 87 ? -6.031 -4.078 2.646 1.00 94.62 87 VAL A C 1
ATOM 604 O O . VAL A 1 87 ? -6.445 -3.217 1.871 1.00 94.62 87 VAL A O 1
ATOM 607 N N . LEU A 1 88 ? -4.783 -4.107 3.103 1.00 95.81 88 LEU A N 1
ATOM 608 C CA . LEU A 1 88 ? -3.716 -3.323 2.486 1.00 95.81 88 LEU A CA 1
ATOM 609 C C . LEU A 1 88 ? -3.135 -4.162 1.362 1.00 95.81 88 LEU A C 1
ATOM 611 O O . LEU A 1 88 ? -2.815 -5.328 1.579 1.00 95.81 88 LEU A O 1
ATOM 615 N N . MET A 1 89 ? -3.018 -3.590 0.168 1.00 96.44 89 MET A N 1
ATOM 616 C CA . MET A 1 89 ? -2.536 -4.308 -1.003 1.00 96.44 89 MET A CA 1
ATOM 617 C C . MET A 1 89 ? -1.678 -3.401 -1.859 1.00 96.44 89 MET A C 1
ATOM 619 O O . MET A 1 89 ? -2.110 -2.339 -2.284 1.00 96.44 89 MET A O 1
ATOM 623 N N . GLN A 1 90 ? -0.486 -3.868 -2.192 1.00 95.38 90 GLN A N 1
ATOM 624 C CA . GLN A 1 90 ? 0.313 -3.246 -3.221 1.00 95.38 90 GLN A CA 1
ATOM 625 C C . GLN A 1 90 ? -0.228 -3.677 -4.592 1.00 95.38 90 GLN A C 1
ATOM 627 O O . GLN A 1 90 ? 0.007 -4.789 -5.062 1.00 95.38 90 GLN A O 1
ATOM 632 N N . MET A 1 91 ? -0.968 -2.785 -5.238 1.00 94.12 91 MET A N 1
ATOM 633 C CA . MET A 1 91 ? -1.627 -3.029 -6.523 1.00 94.12 91 MET A CA 1
ATOM 634 C C . MET A 1 91 ? -0.650 -2.981 -7.702 1.00 94.12 91 MET A C 1
ATOM 636 O O . MET A 1 91 ? -0.817 -3.698 -8.684 1.00 94.12 91 MET A O 1
ATOM 640 N N . GLN A 1 92 ? 0.361 -2.116 -7.625 1.00 92.06 92 GLN A N 1
ATOM 641 C CA . GLN A 1 92 ? 1.366 -1.916 -8.674 1.00 92.06 92 GLN A CA 1
ATOM 642 C C . GLN A 1 92 ? 2.754 -1.825 -8.056 1.00 92.06 92 GLN A C 1
ATOM 644 O O . GLN A 1 92 ? 2.888 -1.315 -6.949 1.00 92.06 92 GLN A O 1
ATOM 649 N N . GLY A 1 93 ? 3.791 -2.241 -8.773 1.00 90.31 93 GLY A N 1
ATOM 650 C CA . GLY A 1 93 ? 5.173 -2.079 -8.331 1.00 90.31 93 GLY A CA 1
ATOM 651 C C . GLY A 1 93 ? 6.059 -3.198 -8.849 1.00 90.31 93 GLY A C 1
ATOM 652 O O . GLY A 1 93 ? 5.996 -4.318 -8.344 1.00 90.31 93 GLY A O 1
ATOM 653 N N . ALA A 1 94 ? 6.888 -2.862 -9.829 1.00 86.50 94 ALA A N 1
ATOM 654 C CA . ALA A 1 94 ? 7.901 -3.731 -10.401 1.00 86.50 94 ALA A CA 1
ATOM 655 C C . ALA A 1 94 ? 9.058 -2.875 -10.924 1.00 86.50 94 ALA A C 1
ATOM 657 O O . ALA A 1 94 ? 8.827 -1.804 -11.497 1.00 86.50 94 ALA A O 1
ATOM 658 N N . ASP A 1 95 ? 10.284 -3.350 -10.740 1.00 87.06 95 ASP A N 1
ATOM 659 C CA . ASP A 1 95 ? 11.432 -2.818 -11.470 1.00 87.06 95 ASP A CA 1
ATOM 660 C C . ASP A 1 95 ? 11.532 -3.554 -12.812 1.00 87.06 95 ASP A C 1
ATOM 662 O O . ASP A 1 95 ? 11.148 -4.721 -12.912 1.00 87.06 95 ASP A O 1
ATOM 666 N N . LEU A 1 96 ? 11.990 -2.870 -13.861 1.00 87.00 96 LEU A N 1
ATOM 667 C CA . LEU A 1 96 ? 12.021 -3.423 -15.216 1.00 87.00 96 LEU A CA 1
ATOM 668 C C . LEU A 1 96 ? 13.276 -2.981 -15.971 1.00 87.00 96 LEU A C 1
ATOM 670 O O . LEU A 1 96 ? 13.743 -1.855 -15.808 1.00 87.00 96 LEU A O 1
ATOM 674 N N . ASN A 1 97 ? 13.804 -3.844 -16.839 1.00 88.44 97 ASN A N 1
ATOM 675 C CA . ASN A 1 97 ? 14.770 -3.410 -17.844 1.00 88.44 97 ASN A CA 1
ATOM 676 C C . ASN A 1 97 ? 14.027 -2.662 -18.965 1.00 88.44 97 ASN A C 1
ATOM 678 O O . ASN A 1 97 ? 13.247 -3.260 -19.700 1.00 88.44 97 ASN A O 1
ATOM 682 N N . ALA A 1 98 ? 14.257 -1.352 -19.083 1.00 87.69 98 ALA A N 1
ATOM 683 C CA . ALA A 1 98 ? 13.578 -0.503 -20.064 1.00 87.69 98 ALA A CA 1
ATOM 684 C C . ALA A 1 98 ? 14.329 -0.370 -21.399 1.00 87.69 98 ALA A C 1
ATOM 686 O O . ALA A 1 98 ? 13.872 0.340 -22.297 1.00 87.69 98 ALA A O 1
ATOM 687 N N . THR A 1 99 ? 15.494 -1.004 -21.543 1.00 89.62 99 THR A N 1
ATOM 688 C CA . THR A 1 99 ? 16.256 -0.984 -22.790 1.00 89.62 99 THR A CA 1
ATOM 689 C C . THR A 1 99 ? 15.489 -1.744 -23.870 1.00 89.62 99 THR A C 1
ATOM 691 O O . THR A 1 99 ? 15.043 -2.868 -23.654 1.00 89.62 99 THR A O 1
ATOM 694 N N . ASN A 1 100 ? 15.332 -1.123 -25.042 1.00 89.19 100 ASN A N 1
ATOM 695 C CA . ASN A 1 100 ? 14.641 -1.710 -26.192 1.00 89.19 100 ASN A CA 1
ATOM 696 C C . ASN A 1 100 ? 15.526 -2.746 -26.908 1.00 89.19 100 ASN A C 1
ATOM 698 O O . ASN A 1 100 ? 16.002 -2.529 -28.022 1.00 89.19 100 ASN A O 1
ATOM 702 N N . THR A 1 101 ? 15.788 -3.844 -26.214 1.00 90.81 101 THR A N 1
ATOM 703 C CA . THR A 1 101 ? 16.535 -5.025 -26.656 1.00 90.81 101 THR A CA 1
ATOM 704 C C . THR A 1 101 ? 15.713 -6.272 -26.335 1.00 90.81 101 THR A C 1
ATOM 706 O O . THR A 1 101 ? 14.656 -6.197 -25.709 1.00 90.81 101 THR A O 1
ATOM 709 N N . ASP A 1 102 ? 16.201 -7.444 -26.728 1.00 91.06 102 ASP A N 1
ATOM 710 C CA . ASP A 1 102 ? 15.589 -8.731 -26.374 1.00 91.06 102 ASP A CA 1
ATOM 711 C C . ASP A 1 102 ? 15.641 -9.055 -24.866 1.00 91.06 102 ASP A C 1
ATOM 713 O O . ASP A 1 102 ? 15.070 -10.053 -24.442 1.00 91.06 102 ASP A O 1
ATOM 717 N N . SER A 1 103 ? 16.281 -8.196 -24.067 1.00 91.50 103 SER A N 1
ATOM 718 C CA . SER A 1 103 ? 16.325 -8.230 -22.603 1.00 91.50 103 SER A CA 1
ATOM 719 C C . SER A 1 103 ? 15.297 -7.307 -21.925 1.00 91.50 103 SER A C 1
ATOM 721 O O . SER A 1 103 ? 15.425 -7.033 -20.729 1.00 91.50 103 SER A O 1
ATOM 723 N N . TYR A 1 104 ? 14.345 -6.733 -22.669 1.00 89.19 104 TYR A N 1
ATOM 724 C CA . TYR A 1 104 ? 13.316 -5.847 -22.114 1.00 89.19 104 TYR A CA 1
ATOM 725 C C . TYR A 1 104 ? 12.475 -6.559 -21.037 1.00 89.19 104 TYR A C 1
ATOM 727 O O . TYR A 1 104 ? 12.081 -7.714 -21.185 1.00 89.19 104 TYR A O 1
ATOM 735 N N . GLY A 1 105 ? 12.148 -5.845 -19.958 1.00 88.75 105 GLY A N 1
ATOM 736 C CA . GLY A 1 105 ? 11.356 -6.352 -18.840 1.00 88.75 105 GLY A CA 1
ATOM 737 C C . GLY A 1 105 ? 12.220 -6.981 -17.754 1.00 88.75 105 GLY A C 1
ATOM 738 O O . GLY A 1 105 ? 12.373 -6.394 -16.685 1.00 88.75 105 GLY A O 1
ATOM 739 N N . ASP A 1 106 ? 12.811 -8.143 -18.015 1.00 88.81 106 ASP A N 1
ATOM 740 C CA . ASP A 1 106 ? 13.499 -8.944 -16.991 1.00 88.81 106 ASP A CA 1
ATOM 741 C C . ASP A 1 106 ? 15.028 -8.930 -17.049 1.00 88.81 106 ASP A C 1
ATOM 743 O O . ASP A 1 106 ? 15.690 -9.492 -16.177 1.00 88.81 106 ASP A O 1
ATOM 747 N N . GLY A 1 107 ? 15.599 -8.257 -18.045 1.00 89.88 107 GLY A N 1
ATOM 748 C CA . GLY A 1 107 ? 17.041 -8.155 -18.202 1.00 89.88 107 GLY A CA 1
ATOM 749 C C . GLY A 1 107 ? 17.716 -9.412 -18.742 1.00 89.88 107 GLY A C 1
ATOM 750 O O . GLY A 1 107 ? 18.945 -9.454 -18.728 1.00 89.88 107 GLY A O 1
ATOM 751 N N . VAL A 1 108 ? 16.964 -10.398 -19.247 1.00 90.56 108 VAL A N 1
ATOM 752 C CA . VAL A 1 108 ? 17.510 -11.649 -19.789 1.00 90.56 108 VAL A CA 1
ATOM 753 C C . VAL A 1 108 ? 17.228 -11.745 -21.289 1.00 90.56 108 VAL A C 1
ATOM 755 O O . VAL A 1 108 ? 16.084 -11.768 -21.725 1.00 90.56 108 VAL A O 1
ATOM 758 N N . ALA A 1 109 ? 18.289 -11.819 -22.092 1.00 91.50 109 ALA A N 1
ATOM 759 C CA . ALA A 1 109 ? 18.188 -12.075 -23.529 1.00 91.50 109 ALA A CA 1
ATOM 760 C C . ALA A 1 109 ? 17.710 -13.515 -23.812 1.00 91.50 109 ALA A C 1
ATOM 762 O O . ALA A 1 109 ? 18.007 -14.432 -23.044 1.00 91.50 109 ALA A O 1
ATOM 763 N N . GLY A 1 110 ? 17.034 -13.745 -24.945 1.00 85.81 110 GLY A N 1
ATOM 764 C CA . GLY A 1 110 ? 16.682 -15.105 -25.396 1.00 85.81 110 GLY A CA 1
ATOM 765 C C . GLY A 1 110 ? 15.209 -15.528 -25.277 1.00 85.81 110 GLY A C 1
ATOM 766 O O . GLY A 1 110 ? 14.911 -16.718 -25.355 1.00 85.81 110 GLY A O 1
ATOM 767 N N . GLY A 1 111 ? 14.271 -14.586 -25.141 1.00 76.19 111 GLY A N 1
ATOM 768 C CA . GLY A 1 111 ? 12.837 -14.793 -25.417 1.00 76.19 111 GLY A CA 1
ATOM 769 C C . GLY A 1 111 ? 12.002 -15.454 -24.311 1.00 76.19 111 GLY A C 1
ATOM 770 O O . GLY A 1 111 ? 10.791 -15.243 -24.267 1.00 76.19 111 GLY A O 1
ATOM 771 N N . ALA A 1 112 ? 12.615 -16.186 -23.378 1.00 76.81 112 ALA A N 1
ATOM 772 C CA . ALA A 1 112 ? 11.963 -16.640 -22.147 1.00 76.81 112 ALA A CA 1
ATOM 773 C C . ALA A 1 112 ? 11.912 -15.493 -21.116 1.00 76.81 112 ALA A C 1
ATOM 775 O O . ALA A 1 112 ? 12.526 -15.577 -20.058 1.00 76.81 112 ALA A O 1
ATOM 776 N N . ALA A 1 113 ? 11.227 -14.400 -21.463 1.00 76.94 113 ALA A N 1
ATOM 777 C CA . ALA A 1 113 ? 11.169 -13.199 -20.639 1.00 76.94 113 ALA A CA 1
ATOM 778 C C . ALA A 1 113 ? 10.100 -13.319 -19.540 1.00 76.94 113 ALA A C 1
ATOM 780 O O . ALA A 1 113 ? 8.976 -13.758 -19.787 1.00 76.94 113 ALA A O 1
ATOM 781 N N . SER A 1 114 ? 10.426 -12.881 -18.326 1.00 79.81 114 SER A N 1
ATOM 782 C CA . SER A 1 114 ? 9.508 -12.845 -17.185 1.00 79.81 114 SER A CA 1
ATOM 783 C C . SER A 1 114 ? 8.775 -11.504 -17.031 1.00 79.81 114 SER A C 1
ATOM 785 O O . SER A 1 114 ? 7.761 -11.466 -16.346 1.00 79.81 114 SER A O 1
ATOM 787 N N . GLY A 1 115 ? 9.205 -10.436 -17.718 1.00 84.19 115 GLY A N 1
ATOM 788 C CA . GLY A 1 115 ? 8.513 -9.135 -17.778 1.00 84.19 115 GLY A CA 1
ATOM 789 C C . GLY A 1 115 ? 8.857 -8.141 -16.659 1.00 84.19 115 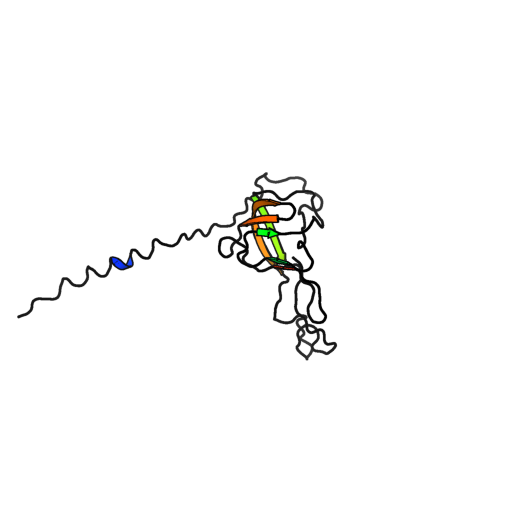GLY A C 1
ATOM 790 O O . GLY A 1 115 ? 8.426 -6.991 -16.716 1.00 84.19 115 GLY A O 1
ATOM 791 N N . GLN A 1 116 ? 9.662 -8.551 -15.676 1.00 86.50 116 GLN A N 1
ATOM 792 C CA . GLN A 1 116 ? 10.121 -7.716 -14.563 1.00 86.50 116 GLN A CA 1
ATOM 793 C C . GLN A 1 116 ? 11.480 -8.181 -14.036 1.00 86.50 116 GLN A C 1
ATOM 795 O O . GLN A 1 116 ? 11.822 -9.358 -14.136 1.00 86.50 116 GLN A O 1
ATOM 800 N N . LEU A 1 117 ? 12.221 -7.278 -13.399 1.00 87.06 117 LEU A N 1
ATOM 801 C CA . LEU A 1 117 ? 13.432 -7.607 -12.654 1.00 87.06 117 LEU A CA 1
ATOM 802 C C . LEU A 1 117 ? 13.073 -8.317 -11.338 1.00 87.06 117 LEU A C 1
ATOM 804 O O . LEU A 1 117 ? 12.087 -7.988 -10.680 1.00 87.06 117 LEU A O 1
ATOM 808 N N . GLY A 1 118 ? 13.907 -9.272 -10.913 1.00 76.06 118 GLY A N 1
ATOM 809 C CA . GLY A 1 118 ? 13.727 -10.000 -9.645 1.00 76.06 118 GLY A CA 1
ATOM 810 C C . GLY A 1 118 ? 13.946 -9.156 -8.379 1.00 76.06 118 GLY A C 1
ATOM 811 O O . GLY A 1 118 ? 13.716 -9.632 -7.268 1.00 76.06 118 GLY A O 1
ATOM 812 N N . SER A 1 119 ? 14.394 -7.908 -8.523 1.00 74.06 119 SER A N 1
ATOM 813 C CA . SER A 1 119 ? 14.539 -6.937 -7.439 1.00 74.06 119 SER A CA 1
ATOM 814 C C . SER A 1 119 ? 13.259 -6.120 -7.253 1.00 74.06 119 SER A C 1
ATOM 816 O O . SER A 1 119 ? 12.637 -5.711 -8.229 1.00 74.06 119 SER A O 1
ATOM 818 N N . ASN A 1 120 ? 12.905 -5.803 -6.001 1.00 70.75 120 ASN A N 1
ATOM 819 C CA . ASN A 1 120 ? 11.900 -4.778 -5.675 1.00 70.75 120 ASN A CA 1
ATOM 820 C C . ASN A 1 120 ? 10.496 -4.998 -6.277 1.00 70.75 120 ASN A C 1
ATOM 822 O O . ASN A 1 120 ? 9.795 -4.040 -6.618 1.00 70.75 120 ASN A O 1
ATOM 826 N N . LEU A 1 121 ? 10.050 -6.251 -6.398 1.00 66.81 121 LEU A N 1
ATOM 827 C CA . LEU A 1 121 ? 8.687 -6.538 -6.834 1.00 66.81 121 LEU A CA 1
ATOM 828 C C . LEU A 1 121 ? 7.711 -6.413 -5.664 1.00 66.81 121 LEU A C 1
ATOM 830 O O . LEU A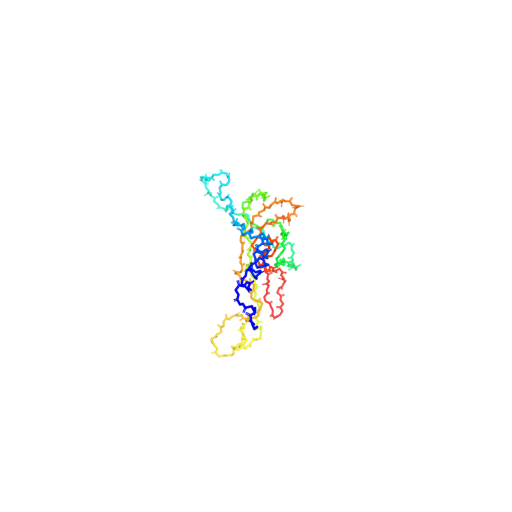 1 121 ? 7.679 -7.258 -4.762 1.00 66.81 121 LEU A O 1
ATOM 834 N N . TYR A 1 122 ? 6.927 -5.339 -5.665 1.00 74.25 122 TYR A N 1
ATOM 835 C CA . TYR A 1 122 ? 5.992 -5.063 -4.581 1.00 74.25 122 TYR A CA 1
ATOM 836 C C . TYR A 1 122 ? 4.550 -5.398 -4.967 1.00 74.25 122 TYR A C 1
ATOM 838 O O . TYR A 1 122 ? 3.765 -5.638 -4.061 1.00 74.25 122 TYR A O 1
ATOM 846 N N . ALA A 1 123 ? 4.187 -5.488 -6.252 1.00 87.94 123 ALA A N 1
ATOM 847 C CA . ALA A 1 123 ? 2.820 -5.827 -6.655 1.00 87.94 123 ALA A CA 1
ATOM 848 C C . ALA A 1 123 ? 2.365 -7.205 -6.133 1.00 87.94 123 ALA A C 1
ATOM 850 O O . ALA A 1 123 ? 3.139 -8.159 -6.081 1.00 87.94 123 ALA A O 1
ATOM 851 N N . GLY A 1 124 ? 1.092 -7.313 -5.751 1.00 89.94 124 GLY A N 1
ATOM 852 C CA . GLY A 1 124 ? 0.476 -8.556 -5.280 1.00 89.94 124 GLY A CA 1
ATOM 853 C C . GLY A 1 124 ? 0.726 -8.882 -3.805 1.00 89.94 124 GLY A C 1
ATOM 854 O O . GLY A 1 124 ? 0.136 -9.829 -3.290 1.00 89.94 124 GLY A O 1
ATOM 855 N N . ARG A 1 125 ? 1.542 -8.096 -3.088 1.00 91.88 125 ARG A N 1
ATOM 856 C CA . ARG A 1 125 ? 1.637 -8.189 -1.624 1.00 91.88 125 ARG A CA 1
ATOM 857 C C . ARG A 1 125 ? 0.375 -7.627 -0.994 1.00 91.88 125 ARG A C 1
ATOM 859 O O . ARG A 1 125 ? -0.039 -6.522 -1.335 1.00 91.88 125 ARG A O 1
ATOM 866 N N . TYR A 1 126 ? -0.204 -8.361 -0.055 1.00 95.38 126 TYR A N 1
ATOM 867 C CA . TYR A 1 126 ? -1.336 -7.878 0.718 1.00 95.38 126 TYR A CA 1
ATOM 868 C C . TYR A 1 126 ? -1.339 -8.446 2.129 1.00 95.38 126 TYR A C 1
ATOM 870 O O . TYR A 1 126 ? -0.760 -9.501 2.402 1.00 95.38 126 TYR A O 1
ATOM 878 N N . GLU A 1 127 ? -2.035 -7.757 3.024 1.00 94.94 127 GLU A N 1
ATOM 879 C CA . GLU A 1 127 ? -2.336 -8.258 4.353 1.00 94.94 127 GLU A CA 1
ATOM 880 C C . GLU A 1 127 ? -3.648 -7.694 4.891 1.00 94.94 127 GLU A C 1
ATOM 882 O O . GLU A 1 127 ? -4.122 -6.635 4.475 1.00 94.94 127 GLU A O 1
ATOM 887 N N . PHE A 1 128 ? -4.218 -8.424 5.844 1.00 93.94 128 PHE A N 1
ATOM 888 C CA . PHE A 1 128 ? -5.381 -7.986 6.596 1.00 93.94 128 PHE A CA 1
ATOM 889 C C . PHE A 1 128 ? -4.945 -7.297 7.884 1.00 93.94 128 PHE A C 1
ATOM 891 O O . PHE A 1 128 ? -4.112 -7.832 8.622 1.00 93.94 128 PHE A O 1
ATOM 898 N N . VAL A 1 129 ? -5.563 -6.159 8.181 1.00 93.88 129 VAL A N 1
ATOM 899 C CA . VAL A 1 129 ? -5.370 -5.436 9.441 1.00 93.88 129 VAL A CA 1
ATOM 900 C C . VAL A 1 129 ? -6.710 -5.020 10.027 1.00 93.88 129 VAL A C 1
ATOM 902 O O . VAL A 1 129 ? -7.646 -4.708 9.291 1.00 93.88 129 VAL A O 1
ATOM 905 N N . THR A 1 130 ? -6.796 -4.994 11.352 1.00 93.38 130 THR A N 1
ATOM 906 C CA . THR A 1 130 ? -7.981 -4.484 12.052 1.00 93.38 130 THR A CA 1
ATOM 907 C C . THR A 1 130 ? -7.734 -3.051 12.492 1.00 93.38 130 THR A C 1
ATOM 909 O O . THR A 1 130 ? -6.693 -2.761 13.084 1.00 93.38 130 THR A O 1
ATOM 912 N N . VAL A 1 131 ? -8.687 -2.157 12.248 1.00 93.88 131 VAL A N 1
ATOM 913 C CA . VAL A 1 131 ? -8.623 -0.768 12.716 1.00 93.88 131 VAL A CA 1
ATOM 914 C C . VAL A 1 131 ? -8.871 -0.722 14.219 1.00 93.88 131 VAL A C 1
ATOM 916 O O . VAL A 1 131 ? -9.889 -1.210 14.702 1.00 93.88 131 VAL A O 1
ATOM 919 N N . THR A 1 132 ? -7.958 -0.116 14.972 1.00 93.88 132 THR A N 1
ATOM 920 C CA . THR A 1 132 ? -8.098 0.073 16.424 1.00 93.88 132 THR A CA 1
ATOM 921 C C . THR A 1 132 ? -8.549 1.483 16.783 1.00 93.88 132 THR A C 1
ATOM 923 O O . THR A 1 132 ? -9.219 1.663 17.797 1.00 93.88 132 THR A O 1
ATOM 926 N N . ALA A 1 133 ? -8.230 2.475 15.950 1.00 95.25 133 ALA A N 1
ATOM 927 C CA . ALA A 1 133 ? -8.693 3.848 16.106 1.00 95.25 133 ALA A CA 1
ATOM 928 C C . ALA A 1 133 ? -8.636 4.607 14.775 1.00 95.25 133 ALA A C 1
ATOM 930 O O . ALA A 1 133 ? -7.745 4.378 13.958 1.00 95.25 133 ALA A O 1
ATOM 931 N N . VAL A 1 134 ? -9.542 5.567 14.593 1.00 94.94 134 VAL A N 1
ATOM 932 C CA . VAL A 1 134 ? -9.445 6.574 13.529 1.00 94.94 134 VAL A CA 1
ATOM 933 C C . VAL A 1 134 ? -8.724 7.786 14.109 1.00 94.94 134 VAL A C 1
ATOM 935 O O . VAL A 1 134 ? -9.195 8.366 15.084 1.00 94.94 134 VAL A O 1
ATOM 938 N N . THR A 1 135 ? -7.564 8.141 13.556 1.00 91.81 135 THR A N 1
ATOM 939 C CA . THR A 1 135 ? -6.679 9.179 14.120 1.00 91.81 135 THR A CA 1
ATOM 940 C C . THR A 1 135 ? -6.716 10.496 13.350 1.00 91.81 135 THR A C 1
ATOM 942 O O . THR A 1 135 ? -6.164 11.492 13.809 1.00 91.81 135 THR A O 1
ATOM 945 N N . GLY A 1 136 ? -7.405 10.531 12.208 1.00 87.19 136 GLY A N 1
ATOM 946 C CA . GLY A 1 136 ? -7.652 11.737 11.426 1.00 87.19 136 GLY A CA 1
ATOM 947 C C . GLY A 1 136 ? -8.257 11.415 10.063 1.00 87.19 136 GLY A C 1
ATOM 948 O O . GLY A 1 136 ? -8.491 10.253 9.723 1.00 87.19 136 GLY A O 1
ATOM 949 N N . ALA A 1 137 ? -8.487 12.449 9.254 1.00 84.00 137 ALA A N 1
ATOM 950 C CA . ALA A 1 137 ? -8.848 12.251 7.856 1.00 84.00 137 ALA A CA 1
ATOM 951 C C . ALA A 1 137 ? -7.671 11.585 7.120 1.00 84.00 137 ALA A C 1
ATOM 953 O O . ALA A 1 137 ? -6.587 12.158 7.049 1.00 84.00 137 ALA A O 1
ATOM 954 N N . GLY A 1 138 ? -7.875 10.371 6.602 1.00 91.69 138 GLY A N 1
ATOM 955 C CA . GLY A 1 138 ? -6.828 9.639 5.881 1.00 91.69 138 GLY A CA 1
ATOM 956 C C . GLY A 1 138 ? -5.790 8.946 6.769 1.00 91.69 138 GLY A C 1
ATOM 957 O O . GLY A 1 138 ? -4.708 8.630 6.285 1.00 91.69 138 GLY A O 1
ATOM 958 N N . SER A 1 139 ? -6.065 8.738 8.063 1.00 95.75 139 SER A N 1
ATOM 959 C CA . SER A 1 139 ? -5.142 8.051 8.975 1.00 95.75 139 SER A CA 1
ATOM 960 C C . SER A 1 139 ? -5.879 7.203 10.006 1.00 95.75 139 SER A C 1
ATOM 962 O O . SER A 1 139 ? -6.821 7.660 10.660 1.00 95.75 139 SER A O 1
ATOM 964 N N . VAL A 1 140 ? -5.414 5.969 10.187 1.00 97.06 140 VAL A N 1
ATOM 965 C CA . VAL A 1 140 ? -5.931 5.033 11.187 1.00 97.06 140 VAL A CA 1
ATOM 966 C C . VAL A 1 140 ? -4.795 4.338 11.924 1.00 97.06 140 VAL A C 1
ATOM 968 O O . VAL A 1 140 ? -3.732 4.074 11.359 1.00 97.06 140 VAL A O 1
ATOM 971 N N . THR A 1 141 ? -5.039 4.007 13.188 1.00 97.56 141 THR A N 1
ATOM 972 C CA . THR A 1 141 ? -4.223 3.037 13.915 1.00 97.56 141 THR A CA 1
ATOM 973 C C . THR A 1 141 ? -4.761 1.647 13.615 1.00 97.56 141 THR A C 1
ATOM 975 O O . THR A 1 141 ? -5.972 1.417 13.656 1.00 97.56 141 THR A O 1
ATOM 978 N N . VAL A 1 142 ? -3.864 0.716 13.317 1.00 95.62 142 VAL A N 1
ATOM 979 C CA . VAL A 1 142 ? -4.192 -0.662 12.972 1.00 95.62 142 VAL A CA 1
ATOM 980 C C . VAL A 1 142 ? -3.465 -1.648 13.865 1.00 95.62 142 VAL A C 1
ATOM 982 O O . VAL A 1 142 ? -2.445 -1.344 14.485 1.00 95.62 142 VAL A O 1
ATOM 985 N N . ARG A 1 143 ? -3.983 -2.871 13.866 1.00 95.06 143 ARG A N 1
ATOM 986 C CA . ARG A 1 143 ? -3.287 -4.048 14.355 1.00 95.06 143 ARG A CA 1
ATOM 987 C C . ARG A 1 143 ? -3.099 -5.042 13.215 1.00 95.06 143 ARG A C 1
ATOM 989 O O . ARG A 1 143 ? -4.078 -5.506 12.632 1.00 95.06 143 ARG A O 1
ATOM 996 N N . GLY A 1 144 ? -1.839 -5.333 12.913 1.00 94.06 144 GLY A N 1
ATOM 997 C CA . GLY A 1 144 ? -1.368 -6.304 11.930 1.00 94.06 144 GLY A CA 1
ATOM 998 C C . GLY A 1 144 ? -0.591 -7.454 12.584 1.00 94.06 144 GLY A C 1
ATOM 999 O O . GLY A 1 144 ? -0.568 -7.599 13.811 1.00 94.06 144 GLY A O 1
ATOM 1000 N N . ARG A 1 145 ? -0.019 -8.341 11.754 1.00 93.50 145 ARG A N 1
ATOM 1001 C CA . ARG A 1 145 ? 0.727 -9.539 12.209 1.00 93.50 145 ARG A CA 1
ATOM 1002 C C . ARG A 1 145 ? 2.238 -9.311 12.281 1.00 93.50 145 ARG A C 1
ATOM 1004 O O . ARG A 1 145 ? 2.976 -10.237 12.607 1.00 93.50 145 ARG A O 1
ATOM 1011 N N . GLY A 1 146 ? 2.700 -8.120 11.920 1.00 94.69 146 GLY A N 1
ATOM 1012 C CA . GLY A 1 146 ? 4.108 -7.762 11.923 1.00 94.69 146 GLY A CA 1
ATOM 1013 C C . GLY A 1 146 ? 4.649 -7.476 13.319 1.00 94.69 146 GLY A C 1
ATOM 1014 O O . GLY A 1 146 ? 3.960 -7.598 14.337 1.00 94.69 146 GLY A O 1
ATOM 1015 N N . ALA A 1 147 ? 5.916 -7.064 13.358 1.00 93.62 147 ALA A N 1
ATOM 1016 C CA . ALA A 1 147 ? 6.592 -6.679 14.591 1.00 93.62 147 ALA A CA 1
ATOM 1017 C C . ALA A 1 147 ? 5.789 -5.607 15.353 1.00 93.62 147 ALA A C 1
ATOM 1019 O O . ALA A 1 147 ? 5.227 -4.695 14.750 1.00 93.62 147 ALA A O 1
ATOM 1020 N N . GLY A 1 148 ? 5.692 -5.747 16.680 1.00 93.69 148 GLY A N 1
ATOM 1021 C CA . GLY A 1 148 ? 4.928 -4.820 17.526 1.00 93.69 148 GLY A CA 1
ATOM 1022 C C . GLY A 1 148 ? 3.412 -4.810 17.280 1.00 93.69 148 GLY A C 1
ATOM 1023 O O . GLY A 1 148 ? 2.724 -3.940 17.805 1.00 93.69 148 GLY A O 1
ATOM 1024 N N . GLY A 1 149 ? 2.876 -5.757 16.498 1.00 92.75 149 GLY A N 1
ATOM 1025 C CA . GLY A 1 149 ? 1.477 -5.744 16.064 1.00 92.75 149 GLY A CA 1
ATOM 1026 C C . GLY A 1 149 ? 1.202 -4.768 14.917 1.00 92.75 149 GLY A C 1
ATOM 1027 O O . GLY A 1 149 ? 0.051 -4.385 14.729 1.00 92.75 149 GLY A O 1
ATOM 1028 N N . GLY A 1 150 ? 2.233 -4.340 14.183 1.00 95.44 150 GLY A N 1
ATOM 1029 C CA . GLY A 1 150 ? 2.112 -3.507 12.985 1.00 95.44 150 GLY A CA 1
ATOM 1030 C C . GLY A 1 150 ? 2.016 -4.313 11.687 1.00 95.44 150 GLY A C 1
ATOM 1031 O O . GLY A 1 150 ? 1.673 -5.497 11.694 1.00 95.44 150 GLY A O 1
ATOM 1032 N N . LEU A 1 151 ? 2.331 -3.671 10.563 1.00 96.69 151 LEU A N 1
ATOM 1033 C CA . LEU A 1 151 ? 2.321 -4.293 9.234 1.00 96.69 151 LEU A CA 1
ATOM 1034 C C . LEU A 1 151 ? 3.388 -5.388 9.092 1.00 96.69 151 LEU A C 1
ATOM 1036 O O . LEU A 1 151 ? 4.498 -5.259 9.604 1.00 96.69 151 LEU A O 1
ATOM 1040 N N . VAL A 1 152 ? 3.084 -6.453 8.359 1.00 95.31 152 VAL A N 1
ATOM 1041 C CA . VAL A 1 152 ? 4.057 -7.478 7.952 1.00 95.31 152 VAL A CA 1
ATOM 1042 C C . VAL A 1 152 ? 4.903 -6.972 6.790 1.00 95.31 152 VAL A C 1
ATOM 1044 O O . VAL A 1 152 ? 6.115 -7.185 6.772 1.00 95.31 152 VAL A O 1
ATOM 1047 N N . ASN A 1 153 ? 4.270 -6.318 5.816 1.00 94.94 153 ASN A N 1
ATOM 1048 C CA . ASN A 1 153 ? 4.926 -5.861 4.599 1.00 94.94 153 ASN A CA 1
ATOM 1049 C C . ASN A 1 153 ? 5.208 -4.358 4.633 1.00 94.94 153 ASN A C 1
ATOM 1051 O O . ASN A 1 153 ? 4.537 -3.587 5.317 1.00 94.94 153 ASN A O 1
ATOM 1055 N N . THR A 1 154 ? 6.177 -3.950 3.816 1.00 94.69 154 THR A N 1
ATOM 1056 C CA . THR A 1 154 ? 6.347 -2.553 3.416 1.00 94.69 154 THR A CA 1
ATOM 1057 C C . THR A 1 154 ? 5.531 -2.299 2.145 1.00 94.69 154 THR A C 1
ATOM 1059 O O . THR A 1 154 ? 5.638 -3.070 1.190 1.00 94.69 154 THR A O 1
ATOM 1062 N N . TYR A 1 155 ? 4.761 -1.210 2.124 1.00 95.50 155 TYR A N 1
ATOM 1063 C CA . TYR A 1 155 ? 4.005 -0.731 0.962 1.00 95.50 155 TYR A CA 1
ATOM 1064 C C . TYR A 1 155 ? 4.571 0.602 0.483 1.00 95.50 155 TYR A C 1
ATOM 1066 O O . TYR A 1 155 ? 4.895 1.469 1.295 1.00 95.50 155 TYR A O 1
ATOM 1074 N N . VAL A 1 156 ? 4.688 0.774 -0.832 1.00 94.44 156 VAL A N 1
ATOM 1075 C CA . VAL A 1 156 ? 5.340 1.935 -1.450 1.00 94.44 156 VAL A CA 1
ATOM 1076 C C . VAL A 1 156 ? 4.438 2.542 -2.515 1.00 94.44 156 VAL A C 1
ATOM 1078 O O . VAL A 1 156 ? 4.026 1.875 -3.460 1.00 94.44 156 VAL A O 1
ATOM 1081 N N . SER A 1 157 ? 4.170 3.832 -2.397 1.00 95.19 157 SER A N 1
ATOM 1082 C CA . SER A 1 157 ? 3.677 4.663 -3.487 1.00 95.19 157 SER A CA 1
ATOM 1083 C C . SER A 1 157 ? 4.873 5.399 -4.064 1.00 95.19 157 SER A C 1
ATOM 1085 O O . SER A 1 157 ? 5.624 5.994 -3.292 1.00 95.19 157 SER A O 1
ATOM 1087 N N . ARG A 1 158 ? 5.076 5.298 -5.380 1.00 93.06 158 ARG A N 1
ATOM 1088 C CA . ARG A 1 158 ? 6.052 6.103 -6.130 1.00 93.06 158 ARG A CA 1
ATOM 1089 C C . ARG A 1 158 ? 5.568 6.406 -7.545 1.00 93.06 158 ARG A C 1
ATOM 1091 O O . ARG A 1 158 ? 4.720 5.691 -8.107 1.00 93.06 158 ARG A O 1
ATOM 1098 N N . ALA A 1 159 ? 6.115 7.448 -8.159 1.00 92.19 159 ALA A N 1
ATOM 1099 C CA . ALA A 1 159 ? 5.988 7.669 -9.600 1.00 92.19 159 ALA A CA 1
ATOM 1100 C C . ALA A 1 159 ? 6.831 6.657 -10.404 1.00 92.19 159 ALA A C 1
ATOM 1102 O O . ALA A 1 159 ? 7.795 6.090 -9.894 1.00 92.19 159 ALA A O 1
ATOM 1103 N N . ALA A 1 160 ? 6.455 6.419 -11.663 1.00 88.94 160 ALA A N 1
ATOM 1104 C CA . ALA A 1 160 ? 7.306 5.668 -12.584 1.00 88.94 160 ALA A CA 1
ATOM 1105 C C . ALA A 1 160 ? 8.542 6.499 -12.960 1.00 88.94 160 ALA A C 1
ATOM 1107 O O . ALA A 1 160 ? 8.468 7.726 -13.047 1.00 88.94 160 ALA A O 1
ATOM 1108 N N . THR A 1 161 ? 9.651 5.822 -13.233 1.00 86.38 161 THR A N 1
ATOM 1109 C CA . THR A 1 161 ? 10.874 6.417 -13.782 1.00 86.38 161 THR A CA 1
ATOM 1110 C C . THR A 1 161 ? 11.233 5.727 -15.098 1.00 86.38 161 THR A C 1
ATOM 1112 O O . THR A 1 161 ? 10.534 4.824 -15.554 1.00 86.38 161 THR A O 1
ATOM 1115 N N . ALA A 1 162 ? 12.344 6.131 -15.718 1.00 81.38 162 ALA A N 1
ATOM 1116 C CA . ALA A 1 162 ? 12.835 5.482 -16.930 1.00 81.38 162 ALA A CA 1
ATOM 1117 C C . ALA A 1 162 ? 13.248 4.012 -16.721 1.00 81.38 162 ALA A C 1
ATOM 1119 O O . ALA A 1 162 ? 13.348 3.281 -17.695 1.00 81.38 162 ALA A O 1
ATOM 1120 N N . THR A 1 163 ? 13.499 3.575 -15.483 1.00 77.94 163 THR A N 1
ATOM 1121 C CA . THR A 1 163 ? 14.010 2.227 -15.168 1.00 77.94 163 THR A CA 1
ATOM 1122 C C . THR A 1 163 ? 13.131 1.463 -14.178 1.00 77.94 163 THR A C 1
ATOM 1124 O O . THR A 1 163 ? 13.455 0.344 -13.787 1.00 77.94 163 THR A O 1
ATOM 1127 N N . GLN A 1 164 ? 12.023 2.059 -13.730 1.00 81.75 164 GLN A N 1
ATOM 1128 C CA . GLN A 1 164 ? 11.150 1.471 -12.719 1.00 81.75 164 GLN A CA 1
ATOM 1129 C C . GLN A 1 164 ? 9.693 1.807 -13.015 1.00 81.75 164 GLN A C 1
ATOM 1131 O O . GLN A 1 164 ? 9.346 2.959 -13.286 1.00 81.75 164 GLN A O 1
ATOM 1136 N N . GLY A 1 165 ? 8.817 0.808 -12.903 1.00 84.00 165 GLY A N 1
ATOM 1137 C CA . GLY A 1 165 ? 7.381 1.033 -12.969 1.00 84.00 165 GLY A CA 1
ATOM 1138 C C . GLY A 1 165 ? 6.886 1.876 -11.791 1.00 84.00 165 GLY A C 1
ATOM 1139 O O . GLY A 1 165 ? 7.538 1.981 -10.746 1.00 84.00 165 GLY A O 1
ATOM 1140 N N . ALA A 1 166 ? 5.697 2.461 -11.942 1.00 89.88 166 ALA A N 1
ATOM 1141 C CA . ALA A 1 166 ? 5.011 3.074 -10.811 1.00 89.88 166 ALA A CA 1
ATOM 1142 C C . ALA A 1 166 ? 4.707 2.010 -9.747 1.00 89.88 166 ALA A C 1
ATOM 1144 O O . ALA A 1 166 ? 4.414 0.855 -10.070 1.00 89.88 166 ALA A O 1
ATOM 1145 N N . ALA A 1 167 ? 4.717 2.421 -8.481 1.00 93.06 167 ALA A N 1
ATOM 1146 C CA . ALA A 1 167 ? 4.205 1.600 -7.395 1.00 93.06 167 ALA A CA 1
ATOM 1147 C C . ALA A 1 167 ? 3.028 2.303 -6.732 1.00 93.06 167 ALA A C 1
ATOM 1149 O O . ALA A 1 167 ? 3.064 3.522 -6.549 1.00 93.06 167 ALA A O 1
ATOM 1150 N N . ARG A 1 168 ? 1.973 1.545 -6.427 1.00 94.19 168 ARG A N 1
ATOM 1151 C CA . ARG A 1 168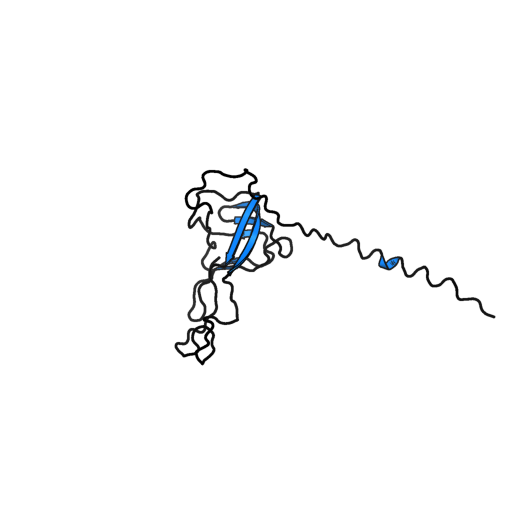 ? 0.753 2.025 -5.772 1.00 94.19 168 ARG A CA 1
ATOM 1152 C C . ARG A 1 168 ? 0.215 0.966 -4.824 1.00 94.19 168 ARG A C 1
ATOM 1154 O O . ARG A 1 168 ? 0.109 -0.196 -5.222 1.00 94.19 168 ARG A O 1
ATOM 1161 N N . TYR A 1 169 ? -0.160 1.405 -3.631 1.00 93.94 169 TYR A N 1
ATOM 1162 C CA . TYR A 1 169 ? -1.026 0.688 -2.704 1.00 93.94 169 TYR A CA 1
ATOM 1163 C C . TYR A 1 169 ? -2.315 1.480 -2.474 1.00 93.94 169 TYR A C 1
ATOM 1165 O O . TYR A 1 169 ? -2.343 2.683 -2.846 1.00 93.94 169 TYR A O 1
#

Mean predicted aligned error: 11.8 Å

Foldseek 3Di:
DDDDDPDPPPPPPPVVVPVPPPDPPCPPPPDQPVPPVHDDPPDDDFADFDWKACDQWDKDAFVDQKFFTHPTPDGDPDDDAASDKDKDFWADWFWWDLDPDCCTQDNDHDNPHPRGHPPTGRHPDIFIWGFHGDPDVRMTGTAGSTPPRHHRHMATRHPADSGIHGIMD

Sequence (169 aa):
MTRARLTRLLPALLPSLMLSLGLPAAAQTICAQPAATGNVGGLTGVVNTYYPAPSADTTLNAGSTTVTFGSVRRGAAQAIAAGDLLVLMQMQGADLNATNTDSYGDGVAGGAASGQLGSNLYAGRYEFVTVTAVTGAGSVTVRGRGAGGGLVNTYVSRAATATQGAARY

Radius of gyration: 25.42 Å; Cα contacts (8 Å, |Δi|>4): 335; chains: 1; bounding box: 69×56×79 Å

Nearest PDB structures (foldseek):
  6zih-assembly1_1  TM=4.776E-01  e=4.511E-01  Lactococcus virus P2
  4v5i-assembly1_A0  TM=4.406E-01  e=6.703E-01  Lactococcus virus P2

Solvent-accessible surface area (backbone atoms only — not comparable to full-atom values): 10037 Å² total; per-residue (Å²): 137,84,83,89,90,88,83,84,80,75,81,76,63,68,76,70,67,68,76,72,82,79,71,88,79,72,80,68,74,86,68,62,59,83,53,82,87,46,89,75,79,85,84,70,86,59,79,59,59,40,59,38,45,61,48,60,73,43,73,46,51,50,37,40,38,65,51,67,30,30,68,79,74,49,55,32,94,68,78,89,51,60,61,40,71,45,77,52,45,21,75,33,25,36,26,32,33,66,57,98,53,69,24,41,18,35,62,44,70,81,76,84,58,78,61,38,31,95,54,76,64,43,41,77,45,68,49,69,30,33,28,70,37,72,77,51,93,44,32,31,32,40,41,30,86,19,58,97,35,3,28,67,58,67,41,48,20,34,69,58,56,87,53,29,48,42,20,33,48

Secondary structure (DSSP, 8-state):
----SSSSSSSSSSSSSSSSS------------TTTT-------S--SEE---SSSSEEE-TT--EEE--S--EE--PPP-TT-EEEEE--B--B-B-SSSTTTBTS--SS---SS-SSS--TT-EEEEEEEEEEETTEEEEE-SSGGGS-SS-EEEB---SSB--BB-

pLDDT: mean 81.13, std 17.17, range [42.53, 97.56]